Protein AF-A0AAU3AXG3-F1 (afdb_monomer_lite)

Radius of gyration: 13.16 Å; chains: 1; bounding box: 28×28×38 Å

pLDDT: mean 83.69, std 11.45, range [45.53, 94.75]

Foldseek 3Di:
DDKDWDWAQDLQWIKIFIADPVPRHTPPLQPMAAPVRQWTDPVPQWTWGFDPRVDQWIWIFIGHDDPPDDTDIHTHDHDDPPRHRD

Secondary structure (DSSP, 8-state):
--EEEEEEEETTEEEEEEEETTT--B-GGG-EE-SSS-B--GGGSSEEEEESTTSSS-EEEEE-SSSSPPPEEEEPPPPPTT----

Sequence (86 aa):
MGLDARLTMSPKGPSVTFIDEADGSQVTRLGTLNRSHPKLPASAGIYAEIVQPSGWDPQLKSKTQGGPTEYAFTDFPKLPKGCPLY

Structure (mmCIF, N/CA/C/O backbone):
data_AF-A0AAU3AXG3-F1
#
_entry.id   AF-A0AAU3AXG3-F1
#
loop_
_atom_site.group_PDB
_atom_site.id
_atom_site.type_symbol
_atom_site.label_atom_id
_atom_site.label_alt_id
_atom_site.label_comp_id
_atom_site.label_asym_id
_atom_site.label_entity_id
_atom_site.label_seq_id
_atom_site.pdbx_PDB_ins_code
_atom_site.Cartn_x
_atom_site.Cartn_y
_atom_site.Cartn_z
_atom_site.occupancy
_atom_site.B_iso_or_equiv
_atom_site.auth_seq_id
_atom_site.auth_comp_id
_atom_site.auth_asym_id
_atom_site.auth_atom_id
_atom_site.pdbx_PDB_model_num
ATOM 1 N N . MET A 1 1 ? 12.766 7.520 -13.761 1.00 56.81 1 MET A N 1
ATOM 2 C CA . MET A 1 1 ? 11.329 7.589 -13.439 1.00 56.81 1 MET A CA 1
ATOM 3 C C . MET A 1 1 ? 11.029 6.383 -12.589 1.00 56.81 1 MET A C 1
ATOM 5 O O . MET A 1 1 ? 11.186 5.268 -13.077 1.00 56.81 1 MET A O 1
ATOM 9 N N . GLY A 1 2 ? 10.773 6.617 -11.310 1.00 74.88 2 GLY A N 1
ATOM 10 C CA . GLY A 1 2 ? 10.450 5.574 -10.348 1.00 74.88 2 GLY A CA 1
ATOM 11 C C . GLY A 1 2 ? 8.997 5.698 -9.916 1.00 74.88 2 GLY A C 1
ATOM 12 O O . GLY A 1 2 ? 8.338 6.702 -10.189 1.00 74.88 2 GLY A O 1
ATOM 13 N N . LEU A 1 3 ? 8.490 4.638 -9.307 1.00 85.31 3 LEU A N 1
ATOM 14 C CA . LEU A 1 3 ? 7.118 4.555 -8.844 1.00 85.31 3 LEU A CA 1
ATOM 15 C C . LEU A 1 3 ? 7.153 4.299 -7.347 1.00 85.31 3 LEU A C 1
ATOM 17 O O . LEU A 1 3 ? 7.601 3.230 -6.934 1.00 85.31 3 LEU A O 1
ATOM 21 N N . ASP A 1 4 ? 6.598 5.226 -6.577 1.00 88.25 4 ASP A N 1
ATOM 22 C CA . ASP A 1 4 ? 6.463 5.066 -5.138 1.00 88.25 4 ASP A CA 1
ATOM 23 C C . ASP A 1 4 ? 5.017 4.713 -4.763 1.00 88.25 4 ASP A C 1
ATOM 25 O O . ASP A 1 4 ? 4.045 5.076 -5.439 1.00 88.25 4 ASP A O 1
ATOM 29 N N . ALA A 1 5 ? 4.872 3.958 -3.679 1.00 90.44 5 ALA A N 1
ATOM 30 C CA . ALA A 1 5 ? 3.596 3.534 -3.136 1.00 90.44 5 ALA A CA 1
ATOM 31 C C . ALA A 1 5 ? 3.387 4.195 -1.776 1.00 90.44 5 ALA A C 1
ATOM 33 O O . ALA A 1 5 ? 4.020 3.856 -0.780 1.00 90.44 5 ALA A O 1
ATOM 34 N N . ARG A 1 6 ? 2.423 5.112 -1.706 1.00 91.94 6 ARG A N 1
ATOM 35 C CA . ARG A 1 6 ? 2.070 5.795 -0.467 1.00 91.94 6 ARG A CA 1
ATOM 36 C C . ARG A 1 6 ? 1.023 4.997 0.298 1.00 91.94 6 ARG A C 1
ATOM 38 O O . ARG A 1 6 ? -0.163 5.026 -0.038 1.00 91.94 6 ARG A O 1
ATOM 45 N N . LEU A 1 7 ? 1.466 4.304 1.343 1.00 92.81 7 LEU A N 1
ATOM 46 C CA . LEU A 1 7 ? 0.607 3.544 2.249 1.00 92.81 7 LEU A CA 1
ATOM 47 C C . LEU A 1 7 ? -0.010 4.479 3.292 1.00 92.81 7 LEU A C 1
ATOM 49 O O . LEU A 1 7 ? 0.685 5.216 3.987 1.00 92.81 7 LEU A O 1
ATOM 53 N N . THR A 1 8 ? -1.328 4.423 3.428 1.00 91.44 8 THR A N 1
ATOM 54 C CA . THR A 1 8 ? -2.081 5.172 4.435 1.00 91.44 8 THR A CA 1
ATOM 55 C C . THR A 1 8 ? -2.960 4.215 5.216 1.00 91.44 8 THR A C 1
ATOM 57 O O . THR A 1 8 ? -3.644 3.378 4.634 1.00 91.44 8 THR A O 1
ATOM 60 N N . MET A 1 9 ? -2.977 4.365 6.535 1.00 88.62 9 MET A N 1
ATOM 61 C CA . MET A 1 9 ? -3.901 3.655 7.406 1.00 88.62 9 MET A CA 1
ATOM 62 C C . MET A 1 9 ? -4.902 4.639 8.002 1.00 88.62 9 MET A C 1
ATOM 64 O O . MET A 1 9 ? -4.521 5.686 8.523 1.00 88.62 9 MET A O 1
ATOM 68 N N . SER A 1 10 ? -6.185 4.295 7.941 1.00 85.69 10 SER A N 1
ATOM 69 C CA . SER A 1 10 ? -7.271 5.075 8.532 1.00 85.69 10 SER A CA 1
ATOM 70 C C . SER A 1 10 ? -8.256 4.154 9.259 1.00 85.69 10 SER A C 1
ATOM 72 O O . SER A 1 10 ? -8.237 2.946 9.019 1.00 85.69 10 SER A O 1
ATOM 74 N N . PRO A 1 11 ? -9.176 4.687 10.083 1.00 82.38 11 PRO A N 1
ATOM 75 C CA . PRO A 1 11 ? -10.239 3.878 10.680 1.00 82.38 11 PRO A CA 1
ATOM 76 C C . PRO A 1 11 ? -11.113 3.152 9.643 1.00 82.38 11 PRO A C 1
ATOM 78 O O . PRO A 1 11 ? -11.628 2.081 9.931 1.00 82.38 11 PRO A O 1
ATOM 81 N N . LYS A 1 12 ? -11.228 3.688 8.417 1.00 83.38 12 LYS A N 1
ATOM 82 C CA . LYS A 1 12 ? -11.941 3.049 7.292 1.00 83.38 12 LYS A CA 1
ATOM 83 C C . LYS A 1 12 ? -11.136 1.928 6.619 1.00 83.38 12 LYS A C 1
ATOM 85 O O . LYS A 1 12 ? -11.635 1.276 5.703 1.00 83.38 12 LYS A O 1
ATOM 90 N N . GLY A 1 13 ? -9.893 1.722 7.047 1.00 86.38 13 GLY A N 1
ATOM 91 C CA . GLY A 1 13 ? -8.978 0.716 6.530 1.00 86.38 13 GLY A CA 1
ATOM 92 C C . GLY A 1 13 ? -7.739 1.278 5.824 1.00 86.38 13 GLY A C 1
ATOM 93 O O . GLY A 1 13 ? -7.544 2.501 5.757 1.00 86.38 13 GLY A O 1
ATOM 94 N N . PRO A 1 14 ? -6.900 0.363 5.307 1.00 92.56 14 PRO A N 1
ATOM 95 C CA . PRO A 1 14 ? -5.705 0.678 4.539 1.00 92.56 14 PRO A CA 1
ATOM 96 C C . PRO A 1 14 ? -6.051 1.214 3.146 1.00 92.56 14 PRO A C 1
ATOM 98 O O . PRO A 1 14 ? -7.004 0.766 2.504 1.00 92.56 14 PRO A O 1
ATOM 101 N N . SER A 1 15 ? -5.230 2.142 2.661 1.00 93.69 15 SER A N 1
ATOM 102 C CA . SER A 1 15 ? -5.277 2.666 1.300 1.00 93.69 15 SER A CA 1
ATOM 103 C C . SER A 1 15 ? -3.868 2.833 0.737 1.00 93.69 15 SER A C 1
ATOM 105 O O . SER A 1 15 ? -2.976 3.294 1.446 1.00 93.69 15 SER A O 1
ATOM 107 N N . VAL A 1 16 ? -3.672 2.510 -0.540 1.00 94.75 16 VAL A N 1
ATOM 108 C CA . VAL A 1 16 ? -2.411 2.740 -1.261 1.00 94.75 16 VAL A CA 1
ATOM 109 C C . VAL A 1 16 ? -2.670 3.616 -2.464 1.00 94.75 16 VAL A C 1
ATOM 111 O O . VAL A 1 16 ? -3.508 3.284 -3.303 1.00 94.75 16 VAL A O 1
ATOM 114 N N . THR A 1 17 ? -1.912 4.699 -2.567 1.00 93.69 17 THR A N 1
ATOM 115 C CA . THR A 1 17 ? -1.894 5.558 -3.749 1.00 93.69 17 THR A CA 1
ATOM 116 C C . THR A 1 17 ? -0.514 5.498 -4.376 1.00 93.69 17 THR A C 1
ATOM 118 O O . THR A 1 17 ? 0.487 5.609 -3.673 1.00 93.69 17 THR A O 1
ATOM 121 N N . PHE A 1 18 ? -0.457 5.333 -5.692 1.00 91.88 18 PHE A N 1
ATOM 122 C CA . PHE A 1 18 ? 0.801 5.322 -6.428 1.00 91.88 18 PHE A CA 1
ATOM 123 C C . PHE A 1 18 ? 1.149 6.728 -6.894 1.00 91.88 18 PHE A C 1
ATOM 125 O O . PHE A 1 18 ? 0.280 7.427 -7.425 1.00 91.88 18 PHE A O 1
ATOM 132 N N . ILE A 1 19 ? 2.401 7.127 -6.708 1.00 91.81 19 ILE A N 1
ATOM 133 C CA . ILE A 1 19 ? 2.908 8.437 -7.113 1.00 91.81 19 ILE A CA 1
ATOM 134 C C . ILE A 1 19 ? 4.164 8.284 -7.969 1.00 91.81 19 ILE A C 1
ATOM 136 O O . ILE A 1 19 ? 4.916 7.320 -7.812 1.00 91.81 19 ILE A O 1
ATOM 140 N N . ASP A 1 20 ? 4.370 9.211 -8.898 1.00 89.19 20 ASP A N 1
ATOM 141 C CA . ASP A 1 20 ? 5.622 9.296 -9.640 1.00 89.19 20 ASP A CA 1
ATOM 142 C C . ASP A 1 20 ? 6.693 9.888 -8.720 1.00 89.19 20 ASP A C 1
ATOM 144 O O . ASP A 1 20 ? 6.482 10.920 -8.084 1.00 89.19 20 ASP A O 1
ATOM 148 N N . GLU A 1 21 ? 7.841 9.226 -8.612 1.00 86.44 21 GLU A N 1
ATOM 149 C CA . GLU A 1 21 ? 8.932 9.692 -7.750 1.00 86.44 21 GLU A CA 1
ATOM 150 C C . GLU A 1 21 ? 9.539 11.023 -8.216 1.00 86.44 21 GLU A C 1
ATOM 152 O O . GLU A 1 21 ? 10.162 11.721 -7.419 1.00 86.44 21 GLU A O 1
ATOM 157 N N . ALA A 1 22 ? 9.398 11.378 -9.498 1.00 87.44 22 ALA A N 1
ATOM 158 C CA . ALA A 1 22 ? 10.018 12.575 -10.053 1.00 87.44 22 ALA A CA 1
ATOM 159 C C . ALA A 1 22 ? 9.302 13.865 -9.631 1.00 87.44 22 ALA A C 1
ATOM 161 O O . ALA A 1 22 ? 9.960 14.886 -9.434 1.00 87.44 22 ALA A O 1
ATOM 162 N N . ASP A 1 23 ? 7.973 13.833 -9.508 1.00 89.06 23 ASP A N 1
ATOM 163 C CA . ASP A 1 23 ? 7.153 15.020 -9.237 1.00 89.06 23 ASP A CA 1
ATOM 164 C C . ASP A 1 23 ? 6.120 14.832 -8.109 1.00 89.06 23 ASP A C 1
ATOM 166 O O . ASP A 1 23 ? 5.447 15.788 -7.717 1.00 89.06 23 ASP A O 1
ATOM 170 N N . GLY A 1 24 ? 5.999 13.622 -7.553 1.00 86.75 24 GLY A N 1
ATOM 171 C CA . GLY A 1 24 ? 5.033 13.280 -6.510 1.00 86.75 24 GLY A CA 1
ATOM 172 C C . GLY A 1 24 ? 3.580 13.245 -6.993 1.00 86.75 24 GLY A C 1
ATOM 173 O O . GLY A 1 24 ? 2.666 13.139 -6.169 1.00 86.75 24 GLY A O 1
ATOM 174 N N . SER A 1 25 ? 3.340 13.352 -8.301 1.00 90.62 25 SER A N 1
ATOM 175 C CA . SER A 1 25 ? 2.003 13.335 -8.880 1.00 90.62 25 SER A CA 1
ATOM 176 C C . SER A 1 25 ? 1.395 11.938 -8.808 1.00 90.62 25 SER A C 1
ATOM 178 O O . SER A 1 25 ? 2.078 10.919 -8.897 1.00 90.62 25 SER A O 1
ATOM 180 N N . GLN A 1 26 ? 0.077 11.871 -8.627 1.00 90.50 26 GLN A N 1
ATOM 181 C CA . GLN A 1 26 ? -0.614 10.591 -8.556 1.00 90.50 26 GLN A CA 1
ATOM 182 C C . GLN A 1 26 ? -0.636 9.901 -9.924 1.00 90.50 26 GLN A C 1
ATOM 184 O O . GLN A 1 26 ? -1.131 10.443 -10.914 1.00 90.50 26 GLN A O 1
ATOM 189 N N . VAL A 1 27 ? -0.215 8.638 -9.950 1.00 89.50 27 VAL A N 1
ATOM 190 C CA . VAL A 1 27 ? -0.264 7.777 -11.133 1.00 89.50 27 VAL A CA 1
ATOM 191 C C . VAL A 1 27 ? -1.678 7.216 -11.288 1.00 89.50 27 VAL A C 1
ATOM 193 O O . VAL A 1 27 ? -1.984 6.084 -10.913 1.00 89.50 27 VAL A O 1
ATOM 196 N N . THR A 1 28 ? -2.574 8.023 -11.857 1.00 86.62 28 THR A N 1
ATOM 197 C CA . THR A 1 28 ? -4.014 7.718 -11.980 1.00 86.62 28 THR A CA 1
ATOM 198 C C . THR A 1 28 ? -4.314 6.424 -12.739 1.00 86.62 28 THR A C 1
ATOM 200 O O . THR A 1 28 ? -5.285 5.746 -12.414 1.00 86.62 28 THR A O 1
ATOM 203 N N . ARG A 1 29 ? -3.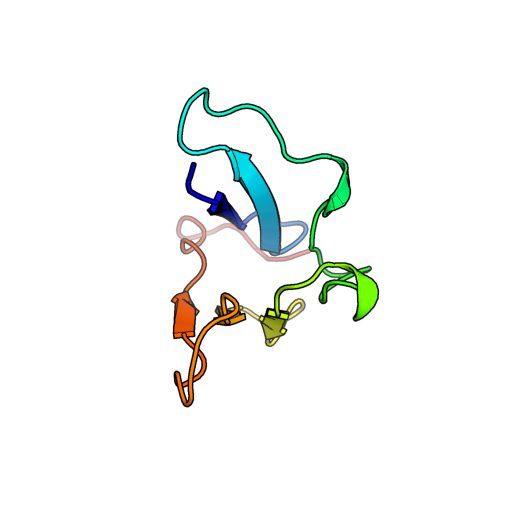452 6.019 -13.684 1.00 85.88 29 ARG A N 1
ATOM 204 C CA . ARG A 1 29 ? -3.580 4.753 -14.435 1.00 85.88 29 ARG A CA 1
ATOM 205 C C . ARG A 1 29 ? -3.526 3.490 -13.563 1.00 85.88 29 ARG A C 1
ATOM 207 O O . ARG A 1 29 ? -4.016 2.452 -13.991 1.00 85.88 29 ARG A O 1
ATOM 214 N N . LEU A 1 30 ? -2.914 3.563 -12.378 1.00 86.19 30 LEU A N 1
ATOM 215 C CA . LEU A 1 30 ? -2.857 2.452 -11.418 1.00 86.19 30 LEU A CA 1
ATOM 216 C C . LEU A 1 30 ? -4.018 2.500 -10.414 1.00 86.19 30 LEU A C 1
ATOM 218 O O . LEU A 1 30 ? -4.306 1.508 -9.752 1.00 86.19 30 LEU A O 1
ATOM 222 N N . GLY A 1 31 ? -4.710 3.636 -10.309 1.00 88.88 31 GLY A N 1
ATOM 223 C CA . GLY A 1 31 ? -5.782 3.834 -9.342 1.00 88.88 31 GLY A CA 1
ATOM 224 C C . GLY A 1 31 ? -5.296 3.823 -7.889 1.00 88.88 31 GLY A C 1
ATOM 225 O O . GLY A 1 31 ? -4.164 4.199 -7.579 1.00 88.88 31 GLY A O 1
ATOM 226 N N . THR A 1 32 ? -6.191 3.417 -6.991 1.00 92.62 32 THR A N 1
ATOM 227 C CA . THR A 1 32 ? -5.967 3.365 -5.542 1.00 92.62 32 THR A CA 1
ATOM 228 C C . THR A 1 32 ? -6.343 1.981 -5.038 1.00 92.62 32 THR A C 1
ATOM 230 O O . THR A 1 32 ? -7.431 1.494 -5.351 1.00 92.62 32 THR A O 1
ATOM 233 N N . LEU A 1 33 ? -5.478 1.367 -4.228 1.00 94.38 33 LEU A N 1
ATOM 234 C CA . LEU A 1 33 ? -5.816 0.115 -3.553 1.00 94.38 33 LEU A CA 1
ATOM 235 C C . LEU A 1 33 ? -6.487 0.401 -2.219 1.00 94.38 33 LEU A C 1
ATOM 237 O O . LEU A 1 33 ? -6.055 1.288 -1.491 1.00 94.38 33 LEU A O 1
ATOM 241 N N . ASN A 1 34 ? -7.523 -0.357 -1.885 1.00 92.94 34 ASN A N 1
ATOM 242 C CA . ASN A 1 34 ? -8.240 -0.262 -0.613 1.00 92.94 34 ASN A CA 1
ATOM 243 C C . ASN A 1 34 ? -8.978 -1.579 -0.323 1.00 92.94 34 ASN A C 1
ATOM 245 O O . ASN A 1 34 ? -8.854 -2.542 -1.071 1.00 92.94 34 ASN A O 1
ATOM 249 N N . ARG A 1 35 ? -9.795 -1.631 0.734 1.00 90.50 35 ARG A N 1
ATOM 250 C CA . ARG A 1 35 ? -10.604 -2.821 1.067 1.00 90.50 35 ARG A CA 1
ATOM 251 C C . ARG A 1 35 ? -11.473 -3.353 -0.075 1.00 90.50 35 ARG A C 1
ATOM 253 O O . ARG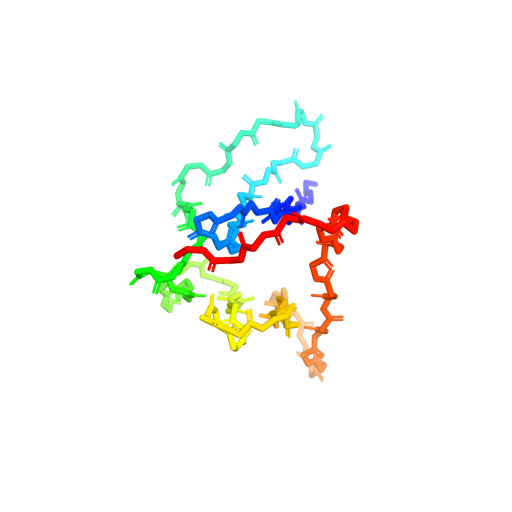 A 1 35 ? -11.657 -4.560 -0.169 1.00 90.50 35 ARG A O 1
ATOM 260 N N . SER A 1 36 ? -12.016 -2.475 -0.917 1.00 90.75 36 SER A N 1
ATOM 261 C CA . SER A 1 36 ? -12.879 -2.873 -2.040 1.00 90.75 36 SER A CA 1
ATOM 262 C C . SER A 1 36 ? -12.072 -3.337 -3.251 1.00 90.75 36 SER A C 1
ATOM 264 O O . SER A 1 36 ? -12.479 -4.254 -3.953 1.00 90.75 36 SER A O 1
ATOM 266 N N . HIS A 1 37 ? -10.913 -2.720 -3.476 1.00 92.81 37 HIS A N 1
ATOM 267 C CA . HIS A 1 37 ? -10.002 -3.046 -4.569 1.00 92.81 37 HIS A CA 1
ATOM 268 C C . HIS A 1 37 ? -8.602 -3.262 -3.995 1.00 92.81 37 HIS A C 1
ATOM 270 O O . HIS A 1 37 ? -7.751 -2.380 -4.097 1.00 92.81 37 HIS A O 1
ATOM 276 N N . PRO A 1 38 ? -8.344 -4.402 -3.333 1.00 93.69 38 PRO A N 1
ATOM 277 C CA . PRO A 1 38 ? -7.089 -4.590 -2.618 1.00 93.69 38 PRO A CA 1
ATOM 278 C C . PRO A 1 38 ? -5.918 -4.846 -3.561 1.00 93.69 38 PRO A C 1
ATOM 280 O O . PRO A 1 38 ? -4.785 -4.795 -3.114 1.00 93.69 38 PRO A O 1
ATOM 283 N N . LYS A 1 39 ? -6.149 -5.113 -4.849 1.00 93.81 39 LYS A N 1
ATOM 284 C CA . LYS A 1 39 ? -5.119 -5.548 -5.792 1.00 93.81 39 LYS A CA 1
ATOM 285 C C . LYS A 1 39 ? -5.213 -4.814 -7.125 1.00 93.81 39 LYS A C 1
ATOM 287 O O . LYS A 1 39 ? -6.311 -4.554 -7.615 1.00 93.81 39 LYS A O 1
ATOM 292 N N . LEU A 1 40 ? -4.056 -4.535 -7.725 1.00 91.06 40 LEU A N 1
ATOM 293 C CA . LEU A 1 40 ? -3.970 -3.984 -9.075 1.00 91.06 40 LEU A CA 1
ATOM 294 C C . LEU A 1 40 ? -4.445 -4.987 -10.139 1.00 91.06 40 LEU A C 1
ATOM 296 O O . LEU A 1 40 ? -4.207 -6.193 -10.010 1.00 91.06 40 LEU A O 1
ATOM 300 N N . PRO A 1 41 ? -5.057 -4.511 -11.236 1.00 87.81 41 PRO A N 1
ATOM 301 C CA . PRO A 1 41 ? -5.366 -5.370 -12.369 1.00 87.81 41 PRO A CA 1
ATOM 302 C C . PRO A 1 41 ? -4.074 -5.903 -13.003 1.00 87.81 41 PRO A C 1
ATOM 304 O O . PRO A 1 41 ? -3.044 -5.233 -13.006 1.00 87.81 41 PRO A O 1
ATOM 307 N N . ALA A 1 42 ? -4.132 -7.090 -13.609 1.00 82.69 42 ALA A N 1
ATOM 308 C CA . ALA A 1 42 ? -2.969 -7.692 -14.273 1.00 82.69 42 ALA A CA 1
ATOM 309 C C . ALA A 1 42 ? -2.399 -6.817 -15.411 1.00 82.69 42 ALA A C 1
ATOM 311 O O . ALA A 1 42 ? -1.215 -6.901 -15.725 1.00 82.69 42 ALA A O 1
ATOM 312 N N . SER A 1 43 ? -3.225 -5.945 -15.996 1.00 83.19 43 SER A N 1
ATOM 313 C CA . SER A 1 43 ? -2.835 -4.975 -17.025 1.00 83.19 43 SER A CA 1
ATOM 314 C C . SER A 1 43 ? -1.983 -3.809 -16.508 1.00 83.19 43 SER A C 1
ATOM 316 O O . SER A 1 43 ? -1.477 -3.036 -17.316 1.00 83.19 43 SER A O 1
ATOM 318 N N . ALA A 1 44 ? -1.799 -3.666 -15.191 1.00 82.62 44 ALA A N 1
ATOM 319 C CA . ALA A 1 44 ? -1.042 -2.570 -14.586 1.00 82.62 44 ALA A CA 1
ATOM 320 C C . ALA A 1 44 ? 0.476 -2.630 -14.855 1.00 82.62 44 ALA A C 1
ATOM 322 O O . ALA A 1 44 ? 1.181 -1.657 -14.597 1.00 82.62 44 ALA A O 1
ATOM 323 N N . GLY A 1 45 ? 0.995 -3.766 -15.336 1.00 82.38 45 GLY A N 1
ATOM 324 C CA . GLY A 1 45 ? 2.426 -3.967 -15.604 1.00 82.38 45 GLY A CA 1
ATOM 325 C C . GLY A 1 45 ? 3.289 -4.196 -14.355 1.00 82.38 45 GLY A C 1
ATOM 326 O O . GLY A 1 45 ? 4.462 -4.531 -14.475 1.00 82.38 45 GLY A O 1
ATOM 327 N N . ILE A 1 46 ? 2.710 -4.078 -13.159 1.00 86.12 46 ILE A N 1
ATOM 328 C CA . ILE A 1 46 ? 3.337 -4.363 -11.863 1.00 86.12 46 ILE A CA 1
ATOM 329 C C . ILE A 1 46 ? 2.375 -5.163 -10.986 1.00 86.12 46 ILE A C 1
ATOM 331 O O . ILE A 1 46 ? 1.162 -5.153 -11.201 1.00 86.12 46 ILE A O 1
ATOM 335 N N . TYR A 1 47 ? 2.908 -5.822 -9.960 1.00 88.81 47 TYR A N 1
ATOM 336 C CA . TYR A 1 47 ? 2.090 -6.419 -8.911 1.00 88.81 47 TYR A CA 1
ATOM 337 C C . TYR A 1 47 ? 2.011 -5.478 -7.715 1.00 88.81 47 TYR A C 1
ATOM 339 O O . TYR A 1 47 ? 3.044 -5.047 -7.203 1.00 88.81 47 TYR A O 1
ATOM 347 N N . ALA A 1 48 ? 0.803 -5.226 -7.223 1.00 92.12 48 ALA A N 1
ATOM 348 C CA . ALA A 1 48 ? 0.592 -4.660 -5.899 1.00 92.12 48 ALA A CA 1
ATOM 349 C C . ALA A 1 48 ? -0.735 -5.167 -5.326 1.00 92.12 48 ALA A C 1
ATOM 351 O O . ALA A 1 48 ? -1.754 -5.175 -6.022 1.00 92.12 48 ALA A O 1
ATOM 352 N N . GLU A 1 49 ? -0.707 -5.604 -4.072 1.00 94.12 49 GLU A N 1
ATOM 353 C CA . GLU A 1 49 ? -1.842 -6.169 -3.351 1.00 94.12 49 GLU A CA 1
ATOM 354 C C . GLU A 1 49 ? -1.763 -5.825 -1.862 1.00 94.12 49 GLU A C 1
ATOM 356 O O . GLU A 1 49 ? -0.732 -6.026 -1.231 1.00 94.12 49 GLU A O 1
ATOM 361 N N . ILE A 1 50 ? -2.864 -5.360 -1.283 1.00 94.31 50 ILE A N 1
ATOM 362 C CA . ILE A 1 50 ? -3.050 -5.249 0.158 1.00 94.31 50 ILE A CA 1
ATOM 363 C C . ILE A 1 50 ? -3.455 -6.626 0.685 1.00 94.31 50 ILE A C 1
ATOM 365 O O . ILE A 1 50 ? -4.575 -7.091 0.466 1.00 94.31 50 ILE A O 1
ATOM 369 N N . VAL A 1 51 ? -2.545 -7.266 1.407 1.00 93.25 51 VAL A N 1
ATOM 370 C CA . VAL A 1 51 ? -2.790 -8.482 2.179 1.00 93.25 51 VAL A CA 1
ATOM 371 C C . VAL A 1 51 ? -3.513 -8.102 3.472 1.00 93.25 51 VAL A C 1
ATOM 373 O O . VAL A 1 51 ? -3.200 -7.084 4.085 1.00 93.25 51 VAL A O 1
ATOM 376 N N . GLN A 1 52 ? -4.502 -8.910 3.873 1.00 88.12 52 GLN A N 1
ATOM 377 C CA . GLN A 1 52 ? -5.361 -8.664 5.044 1.00 88.12 52 GLN A CA 1
ATOM 378 C C . GLN A 1 52 ? -5.986 -7.251 5.077 1.00 88.12 52 GLN A C 1
ATOM 380 O O . GLN A 1 52 ? -5.908 -6.565 6.094 1.00 88.12 52 GLN A O 1
ATOM 385 N N . PRO A 1 53 ? -6.677 -6.801 4.012 1.00 84.62 53 PRO A N 1
ATOM 386 C CA . PRO A 1 53 ? -7.168 -5.423 3.918 1.00 84.62 53 PRO A CA 1
ATOM 387 C C . PRO A 1 53 ? -8.206 -5.050 4.997 1.00 84.62 53 PRO A C 1
ATOM 389 O O . PRO A 1 53 ? -8.390 -3.873 5.313 1.00 84.62 53 PRO A O 1
ATOM 392 N N . SER A 1 54 ? -8.879 -6.041 5.586 1.00 82.00 54 SER A N 1
ATOM 393 C CA . SER A 1 54 ? -9.829 -5.865 6.698 1.00 82.00 54 SER A CA 1
ATOM 394 C C . SER A 1 54 ? -9.222 -6.170 8.076 1.00 82.00 54 SER A C 1
ATOM 396 O O . SER A 1 54 ? -9.925 -6.087 9.078 1.00 82.00 54 SER A O 1
ATOM 398 N N . GLY A 1 55 ? -7.946 -6.559 8.131 1.00 75.62 55 GLY A N 1
ATOM 399 C CA . GLY A 1 55 ? -7.237 -6.911 9.359 1.00 75.62 55 GLY A CA 1
ATOM 400 C C . GLY A 1 55 ? -6.654 -5.704 10.092 1.00 75.62 55 GLY A C 1
ATOM 401 O O . GLY A 1 55 ? -6.739 -4.566 9.630 1.00 75.62 55 GLY A O 1
ATOM 402 N N . TRP A 1 56 ? -6.057 -5.972 11.255 1.00 76.88 56 TRP A N 1
ATOM 403 C CA . TRP A 1 56 ? -5.384 -4.959 12.076 1.00 76.88 56 TRP A CA 1
ATOM 404 C C . TRP A 1 56 ? -3.960 -4.655 11.598 1.00 76.88 56 TRP A C 1
ATOM 406 O O . TRP A 1 56 ? -3.477 -3.546 11.810 1.00 76.88 56 TRP A O 1
ATOM 416 N N . ASP A 1 57 ? -3.351 -5.598 10.878 1.00 84.31 57 ASP A N 1
ATOM 417 C CA . ASP A 1 57 ? -1.993 -5.506 10.342 1.00 84.31 57 ASP A CA 1
ATOM 418 C C . ASP A 1 57 ? -1.989 -5.790 8.825 1.00 84.31 57 ASP A C 1
ATOM 420 O O . ASP A 1 57 ? -1.536 -6.847 8.385 1.00 84.31 57 ASP A O 1
ATOM 424 N N . PRO A 1 58 ? -2.557 -4.901 7.990 1.00 90.50 58 PRO A N 1
ATOM 425 C CA . PRO A 1 58 ? -2.470 -5.052 6.549 1.00 90.50 58 PRO A CA 1
ATOM 426 C C . PRO A 1 58 ? -1.041 -4.803 6.071 1.00 90.50 58 PRO A C 1
ATOM 428 O O . PRO A 1 58 ? -0.298 -3.993 6.633 1.00 90.50 58 PRO A O 1
ATOM 431 N N . GLN A 1 59 ? -0.694 -5.461 4.970 1.00 92.69 59 GLN A N 1
ATOM 432 C CA . GLN A 1 59 ? 0.616 -5.353 4.335 1.00 92.69 59 GLN A CA 1
ATOM 433 C C . GLN A 1 59 ? 0.456 -5.118 2.842 1.00 92.69 59 GLN A C 1
ATOM 435 O O . GLN A 1 59 ? -0.406 -5.716 2.203 1.00 92.69 59 GLN A O 1
ATOM 440 N N . LEU A 1 60 ? 1.296 -4.270 2.261 1.00 92.81 60 LEU A N 1
ATOM 441 C CA . LEU A 1 60 ? 1.402 -4.144 0.817 1.00 92.81 60 LEU A CA 1
ATOM 442 C C . LEU A 1 60 ? 2.401 -5.177 0.303 1.00 92.81 60 LEU A C 1
ATOM 444 O O . LEU A 1 60 ? 3.593 -5.088 0.575 1.00 92.81 60 LEU A O 1
ATOM 448 N N . LYS A 1 61 ? 1.907 -6.133 -0.476 1.00 93.25 61 LYS A N 1
ATOM 449 C CA . LYS A 1 61 ? 2.703 -7.064 -1.265 1.00 93.25 61 LYS A CA 1
ATOM 450 C C . LYS A 1 61 ? 2.906 -6.483 -2.659 1.00 93.25 61 LYS A C 1
ATOM 452 O O . LYS A 1 61 ? 1.940 -6.361 -3.411 1.00 93.25 61 LYS A O 1
ATOM 457 N N . SER A 1 62 ? 4.135 -6.153 -3.034 1.00 89.94 62 SER A N 1
ATOM 458 C CA . SER A 1 62 ? 4.448 -5.540 -4.328 1.00 89.94 62 SER A CA 1
ATOM 459 C C . SER A 1 62 ? 5.552 -6.278 -5.087 1.00 89.94 62 SER A C 1
ATOM 461 O O . SER A 1 62 ? 6.344 -7.032 -4.521 1.00 89.94 62 SER A O 1
ATOM 463 N N . LYS A 1 63 ? 5.558 -6.111 -6.412 1.00 85.56 63 LYS A N 1
ATOM 464 C CA . LYS A 1 63 ? 6.622 -6.573 -7.309 1.00 85.56 63 LYS A CA 1
ATO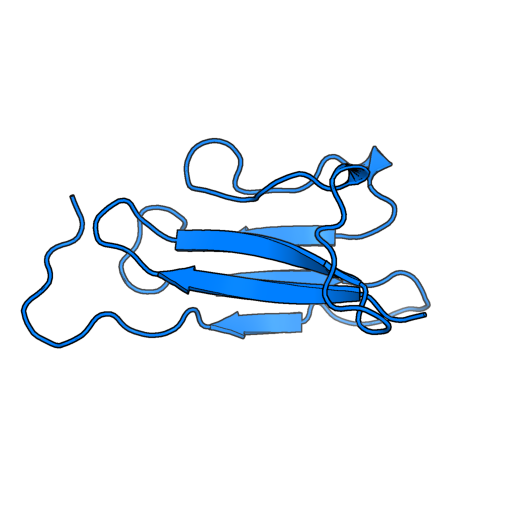M 465 C C . LYS A 1 63 ? 6.680 -5.674 -8.540 1.00 85.56 63 LYS A C 1
ATOM 467 O O . LYS A 1 63 ? 5.749 -5.655 -9.347 1.00 85.56 63 LYS A O 1
ATOM 472 N N . THR A 1 64 ? 7.782 -4.953 -8.693 1.00 72.69 64 THR A N 1
ATOM 473 C CA . THR A 1 64 ? 8.117 -4.174 -9.890 1.00 72.69 64 THR A CA 1
ATOM 474 C C . THR A 1 64 ? 8.776 -5.075 -10.942 1.00 72.69 64 THR A C 1
ATOM 476 O O . THR A 1 64 ? 9.459 -6.049 -10.623 1.00 72.69 64 THR A O 1
ATOM 479 N N . GLN A 1 65 ? 8.480 -4.827 -12.220 1.00 62.00 65 GLN A N 1
ATOM 480 C CA . GLN A 1 65 ? 8.822 -5.724 -13.327 1.00 62.00 65 GLN A CA 1
ATOM 481 C C . GLN A 1 65 ? 10.332 -5.708 -13.624 1.00 62.00 65 GLN A C 1
ATOM 483 O O . GLN A 1 65 ? 10.863 -4.695 -14.065 1.00 62.00 65 GLN A O 1
ATOM 488 N N . GLY A 1 66 ? 11.007 -6.847 -13.432 1.00 45.53 66 GLY A N 1
ATOM 489 C CA . GLY A 1 66 ? 12.387 -7.05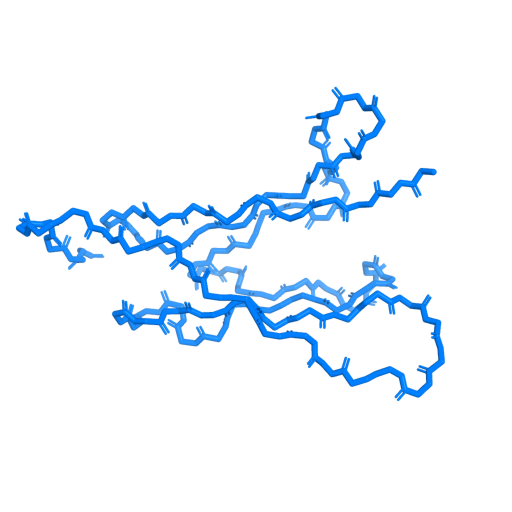8 -13.882 1.00 45.53 66 GLY A CA 1
ATOM 490 C C . GLY A 1 66 ? 13.115 -8.166 -13.120 1.00 45.53 66 GLY A C 1
ATOM 491 O O . GLY A 1 66 ? 13.779 -7.887 -12.130 1.00 45.53 66 GLY A O 1
ATOM 492 N N . GLY A 1 67 ? 13.017 -9.415 -13.595 1.00 49.03 67 GLY A N 1
ATOM 493 C CA . GLY A 1 67 ? 13.812 -10.549 -13.096 1.00 49.03 67 GLY A CA 1
ATOM 494 C C . GLY A 1 67 ? 13.122 -11.454 -12.057 1.00 49.03 67 GLY A C 1
ATOM 495 O O . GLY A 1 67 ? 11.946 -11.252 -11.734 1.00 49.03 67 GLY A O 1
ATOM 496 N N . PRO A 1 68 ? 13.827 -12.484 -11.540 1.00 53.50 68 PRO A N 1
ATOM 497 C CA . PRO A 1 68 ? 13.344 -13.430 -10.521 1.00 53.50 68 PRO A CA 1
ATOM 498 C C . PRO A 1 68 ? 13.161 -12.785 -9.132 1.00 53.50 68 PRO A C 1
ATOM 500 O O . PRO A 1 68 ? 13.339 -13.429 -8.107 1.00 53.50 68 PRO A O 1
ATOM 503 N N . THR A 1 69 ? 12.808 -11.504 -9.090 1.00 60.09 69 THR A N 1
ATOM 504 C CA . THR A 1 69 ? 12.685 -10.709 -7.875 1.00 60.09 69 THR A CA 1
ATOM 505 C C . THR A 1 69 ? 11.525 -11.223 -7.034 1.00 60.09 69 THR A C 1
ATOM 507 O O . THR A 1 69 ? 10.407 -11.432 -7.535 1.00 60.09 69 THR A O 1
ATOM 510 N N . GLU A 1 70 ? 11.824 -11.464 -5.764 1.00 74.75 70 GLU A N 1
ATOM 511 C CA . GLU A 1 70 ? 10.878 -11.884 -4.741 1.00 74.75 70 GLU A CA 1
ATOM 512 C C . GLU A 1 70 ? 9.813 -10.802 -4.517 1.00 74.75 70 GLU A C 1
ATOM 514 O O . GLU A 1 70 ? 9.971 -9.642 -4.903 1.00 74.75 70 GLU A O 1
ATOM 519 N N . TYR A 1 71 ? 8.684 -11.193 -3.930 1.00 83.94 71 TYR A N 1
ATOM 520 C CA . TYR A 1 71 ? 7.681 -10.221 -3.514 1.00 83.94 71 TYR A CA 1
ATOM 521 C C . TYR A 1 71 ? 8.229 -9.390 -2.355 1.00 83.94 71 TYR A C 1
ATOM 523 O O . TYR A 1 71 ? 8.686 -9.951 -1.361 1.00 83.94 71 TYR A O 1
ATOM 531 N N . ALA A 1 72 ? 8.126 -8.069 -2.463 1.00 86.75 72 ALA A N 1
ATOM 532 C CA . ALA A 1 72 ? 8.367 -7.177 -1.342 1.00 86.75 72 ALA A CA 1
ATOM 533 C C . ALA A 1 72 ? 7.099 -7.085 -0.489 1.00 86.75 72 ALA A C 1
ATOM 535 O O . ALA A 1 72 ? 5.990 -7.022 -1.024 1.00 86.75 72 ALA A O 1
ATOM 536 N N . PHE A 1 73 ? 7.272 -7.070 0.830 1.00 90.50 73 PHE A N 1
ATOM 537 C CA . PHE A 1 73 ? 6.201 -6.839 1.793 1.00 90.50 73 PHE A CA 1
ATOM 538 C C . PHE A 1 73 ? 6.509 -5.559 2.561 1.00 90.50 73 PHE A C 1
ATOM 540 O O . PHE A 1 73 ? 7.616 -5.385 3.070 1.00 90.50 73 PHE A O 1
ATOM 547 N N . THR A 1 74 ? 5.541 -4.653 2.627 1.00 90.25 74 THR A N 1
ATOM 548 C CA . THR A 1 74 ? 5.664 -3.380 3.339 1.00 90.25 74 THR A CA 1
ATOM 549 C C . THR A 1 74 ? 4.493 -3.223 4.293 1.00 90.25 74 THR A C 1
ATOM 551 O O . THR A 1 74 ? 3.336 -3.261 3.872 1.00 90.25 74 THR A O 1
ATOM 554 N N . ASP A 1 75 ? 4.787 -3.045 5.577 1.00 91.56 75 ASP A N 1
ATOM 555 C CA . ASP A 1 75 ? 3.760 -2.834 6.592 1.00 91.56 75 ASP A CA 1
ATOM 556 C C . ASP A 1 75 ? 3.106 -1.460 6.435 1.00 91.56 75 ASP A C 1
ATOM 558 O O . ASP A 1 75 ? 3.764 -0.454 6.151 1.00 91.56 75 ASP A O 1
ATOM 562 N N . PHE A 1 76 ? 1.796 -1.402 6.662 1.00 90.69 76 PHE A N 1
ATOM 563 C CA . PHE A 1 76 ? 1.110 -0.121 6.760 1.00 90.69 76 PHE A CA 1
ATOM 564 C C . PHE A 1 76 ? 1.502 0.612 8.049 1.00 90.69 76 PHE A C 1
ATOM 566 O O . PHE A 1 76 ? 1.770 -0.019 9.076 1.00 90.69 76 PHE A O 1
ATOM 573 N N . PRO A 1 77 ? 1.480 1.958 8.042 1.00 87.12 77 PRO A N 1
ATOM 574 C CA . PRO A 1 77 ? 1.652 2.719 9.269 1.00 87.12 77 PRO A CA 1
ATOM 575 C C . PRO A 1 77 ? 0.588 2.311 10.292 1.00 87.12 77 PRO A C 1
ATOM 577 O O . PRO A 1 77 ? -0.598 2.204 9.975 1.00 87.12 77 PRO A O 1
ATOM 580 N N . LYS A 1 78 ? 1.008 2.088 11.538 1.00 81.94 78 LYS A N 1
ATOM 581 C CA . LYS A 1 78 ? 0.087 1.730 12.621 1.00 81.94 78 LYS A CA 1
ATOM 582 C C . LYS A 1 78 ? -0.815 2.914 12.954 1.00 81.94 78 LYS A C 1
ATOM 584 O O . LYS A 1 78 ? -0.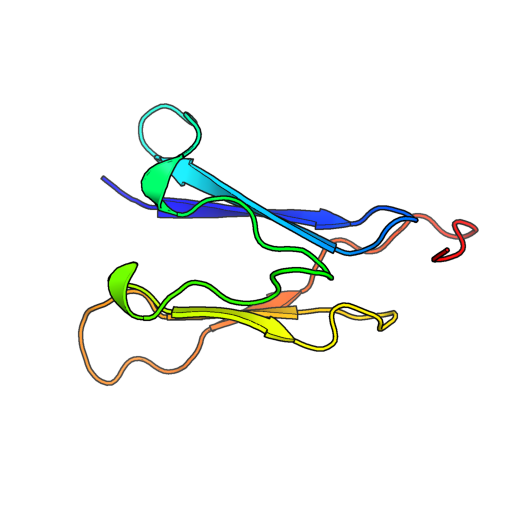355 4.056 13.000 1.00 81.94 78 LYS A O 1
ATOM 589 N N . LEU A 1 79 ? -2.087 2.637 13.241 1.00 73.44 79 LEU A N 1
ATOM 590 C CA . LEU A 1 79 ? -2.965 3.659 13.804 1.00 73.44 79 LEU A CA 1
ATOM 591 C C . LEU A 1 79 ? -2.449 4.099 15.184 1.00 73.44 79 LEU A C 1
ATOM 593 O O . LEU A 1 79 ? -1.928 3.271 15.941 1.00 73.44 79 LEU A O 1
ATOM 597 N N . PRO A 1 80 ? -2.621 5.380 15.552 1.00 72.12 80 PRO A N 1
ATOM 598 C CA . PRO A 1 80 ? -2.400 5.828 16.918 1.00 72.12 80 PRO A CA 1
ATOM 599 C C . PRO A 1 80 ? -3.222 4.987 17.904 1.00 72.12 80 PRO A C 1
ATOM 601 O O . PRO A 1 80 ? -4.357 4.595 17.611 1.00 72.12 80 PRO A O 1
ATOM 604 N N . LYS A 1 81 ? -2.658 4.722 19.090 1.00 66.88 81 LYS A N 1
ATOM 605 C CA . LYS A 1 81 ? -3.348 3.971 20.150 1.00 66.88 81 LYS A CA 1
ATOM 606 C C . LYS A 1 81 ? -4.715 4.611 20.433 1.00 66.88 81 LYS A C 1
ATOM 608 O O . LYS A 1 81 ? -4.782 5.805 20.703 1.00 66.88 81 LYS A O 1
ATOM 613 N N . GLY A 1 82 ? -5.784 3.812 20.378 1.00 66.38 82 GLY A N 1
ATOM 614 C CA . GLY A 1 82 ? -7.157 4.259 20.647 1.00 66.38 82 GLY A CA 1
ATOM 615 C C . GLY A 1 82 ? -8.030 4.535 19.416 1.00 66.38 82 GLY A C 1
ATOM 616 O O . GLY A 1 82 ? -9.189 4.894 19.593 1.00 66.38 82 GLY A O 1
ATOM 617 N N . CYS A 1 83 ? -7.533 4.346 18.188 1.00 63.38 83 CYS A N 1
ATOM 618 C CA . CYS A 1 83 ? -8.372 4.392 16.984 1.00 63.38 83 CYS A CA 1
ATOM 619 C C . CYS A 1 83 ? -8.901 2.989 16.630 1.00 6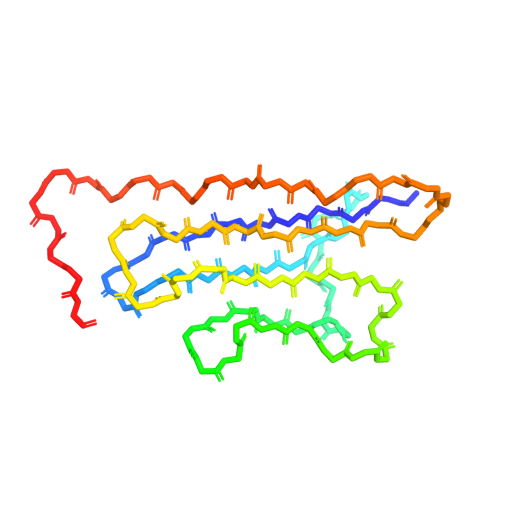3.38 83 CYS A C 1
ATOM 621 O O . CYS A 1 83 ? -8.109 2.151 16.194 1.00 63.38 83 CYS A O 1
ATOM 623 N N . PRO A 1 84 ? -10.208 2.708 16.788 1.00 64.50 84 PRO A N 1
ATOM 624 C CA . PRO A 1 84 ? -10.788 1.460 16.306 1.00 64.50 84 PRO A CA 1
ATOM 625 C C . PRO A 1 84 ? -10.863 1.454 14.772 1.00 64.50 84 PRO A C 1
ATOM 627 O O . PRO A 1 84 ? -11.064 2.491 14.135 1.00 64.50 84 PRO A O 1
ATOM 630 N N . LEU A 1 85 ? -10.697 0.269 14.184 1.00 61.38 85 LEU A N 1
ATOM 631 C CA . LEU A 1 85 ? -11.048 0.021 12.789 1.00 61.38 85 LEU A CA 1
ATOM 632 C C . LEU A 1 85 ? -12.571 -0.139 12.715 1.00 61.38 85 LEU A C 1
ATOM 634 O O . LEU A 1 85 ? -13.133 -0.926 13.476 1.00 61.38 85 LEU A O 1
ATOM 638 N N . TYR A 1 86 ? -13.214 0.622 11.831 1.00 58.97 86 TYR A N 1
ATOM 639 C CA . TYR A 1 86 ? -14.654 0.561 11.563 1.00 58.97 86 TYR A CA 1
ATOM 640 C C . TYR A 1 86 ? -14.937 -0.167 10.247 1.00 58.97 86 TYR A C 1
ATOM 642 O O . TYR A 1 86 ? -14.041 -0.196 9.361 1.00 58.97 86 TYR A O 1
#